Protein AF-A0A7S0WN49-F1 (afdb_monomer)

Mean predicted aligned error: 6.62 Å

Sequence (101 aa):
GLYARYNNNPHEALKNFNMARKDNAWGTQAIYNMVEVYLNPDNDTVFLDDGTEGKPMDNADSIKAAEKLLKEVRARPLPMKHHILECYAMMATKNKPDVEA

Solvent-accessible surface area (backbone atoms only — not comparable to full-atom values): 5925 Å² total; per-residue (Å²): 60,70,68,35,46,78,67,75,32,60,64,61,12,44,56,44,21,59,72,33,41,84,40,92,86,48,6,63,59,22,37,53,54,44,29,56,52,41,69,35,89,87,50,92,41,52,44,73,55,103,86,52,88,55,44,86,46,55,73,71,56,25,39,52,51,29,55,56,46,59,73,66,55,79,64,80,78,73,55,71,68,55,57,52,52,51,52,52,47,56,65,66,46,88,51,68,76,79,74,74,117

pLDDT: mean 82.86, std 14.77, range [40.62, 96.25]

Foldseek 3Di:
DVVCVVVVNLVVLLVVLVVCLPPPPCNLVSLLSLLVSLLDPPDQDFDDDPDDDTHRDDNVRSLVSNVVSLVSDPDPPDDPSSVVSVVSSQVSPVDPVSNPD

InterPro domains:
  IPR040364 Tetratricopeptide repeat protein 21A/21B [PTHR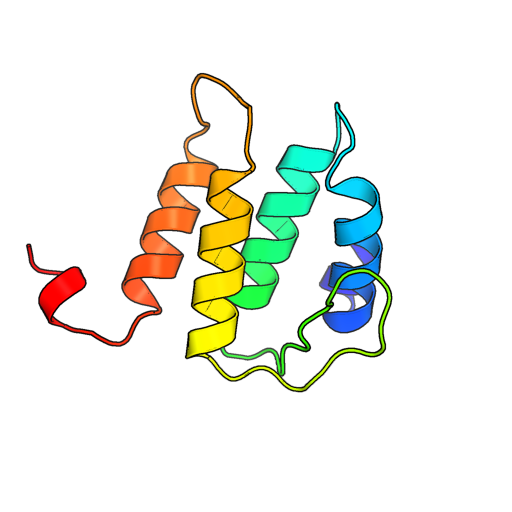14699] (1-100)
  IPR056835 Tetratricopeptide repeat protein 21A/21B, fifth ARM repeats domain [PF25064] (1-39)

Secondary structure (DSSP, 8-state):
-HHHHHTT-HHHHHHHHHHHTT-TTTHHHHHHHHHHHHT-TTS-PEE--TTSPPEE--HHHHHHHHHHHHHT---SSPPHHHHHHHHHHHHHS--HHHH--

Structure (mmCIF, N/CA/C/O backbone):
data_AF-A0A7S0WN49-F1
#
_entry.id   AF-A0A7S0WN49-F1
#
loop_
_atom_site.group_PDB
_atom_site.id
_atom_site.type_symbol
_atom_site.label_atom_id
_atom_site.label_alt_id
_atom_site.label_comp_id
_atom_site.label_asym_id
_atom_site.label_entity_id
_atom_site.label_seq_id
_atom_site.pdbx_PDB_ins_code
_atom_site.Cartn_x
_atom_site.Cartn_y
_atom_site.Cartn_z
_atom_site.occupancy
_atom_site.B_iso_or_equiv
_atom_site.auth_seq_id
_atom_site.auth_comp_id
_atom_site.auth_asym_id
_atom_site.auth_atom_id
_atom_site.pdbx_PDB_model_num
ATOM 1 N N . GLY A 1 1 ? 8.687 -8.571 -0.719 1.00 87.50 1 GLY A N 1
ATOM 2 C CA . GLY A 1 1 ? 7.350 -7.993 -0.471 1.00 87.50 1 GLY A CA 1
ATOM 3 C C . GLY A 1 1 ? 6.335 -9.094 -0.265 1.00 87.50 1 GLY A C 1
ATOM 4 O O . GLY A 1 1 ? 6.038 -9.426 0.872 1.00 87.50 1 GLY A O 1
ATOM 5 N N . LEU A 1 2 ? 5.871 -9.713 -1.356 1.00 92.94 2 LEU A N 1
ATOM 6 C CA . LEU A 1 2 ? 4.831 -10.754 -1.328 1.00 92.94 2 LEU A CA 1
ATOM 7 C C . LEU A 1 2 ? 5.148 -11.932 -0.393 1.00 92.94 2 LEU A C 1
ATOM 9 O O . LEU A 1 2 ? 4.299 -12.305 0.403 1.00 92.94 2 LEU A O 1
ATOM 13 N N . TYR A 1 3 ? 6.375 -12.464 -0.430 1.00 93.94 3 TYR A N 1
ATOM 14 C CA . TYR A 1 3 ? 6.797 -13.550 0.467 1.00 93.94 3 TYR A CA 1
ATOM 15 C C . TYR A 1 3 ? 6.590 -13.210 1.954 1.00 93.94 3 TYR A C 1
ATOM 17 O O . TYR A 1 3 ? 5.936 -13.953 2.675 1.00 93.94 3 TYR A O 1
ATOM 25 N N . ALA A 1 4 ? 7.073 -12.043 2.394 1.00 89.69 4 ALA A N 1
ATOM 26 C CA . ALA A 1 4 ? 6.906 -11.581 3.772 1.00 89.69 4 ALA A CA 1
ATOM 27 C C . ALA A 1 4 ? 5.426 -11.366 4.135 1.00 89.69 4 ALA A C 1
ATOM 29 O O . ALA A 1 4 ? 5.002 -11.745 5.222 1.00 89.69 4 ALA A O 1
ATOM 30 N N . ARG A 1 5 ? 4.620 -10.839 3.202 1.00 88.44 5 ARG A N 1
ATOM 31 C CA . ARG A 1 5 ? 3.173 -10.668 3.395 1.00 88.44 5 ARG A CA 1
ATOM 32 C C . ARG A 1 5 ? 2.481 -12.005 3.679 1.00 88.44 5 ARG A C 1
ATOM 34 O O . ARG A 1 5 ? 1.707 -12.089 4.623 1.00 88.44 5 ARG A O 1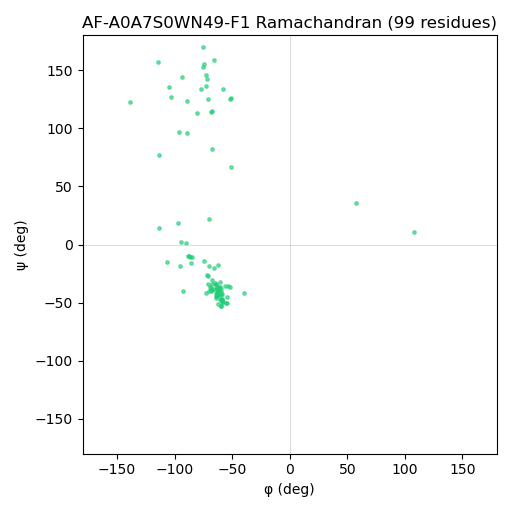
ATOM 41 N N . TYR A 1 6 ? 2.764 -13.038 2.885 1.00 89.69 6 TYR A N 1
ATOM 42 C CA . TYR A 1 6 ? 2.138 -14.357 3.050 1.00 89.69 6 TYR A CA 1
ATOM 43 C C . TYR A 1 6 ? 2.666 -15.150 4.252 1.00 89.69 6 TYR A C 1
ATOM 45 O O . TYR A 1 6 ? 2.007 -16.084 4.690 1.00 89.69 6 TYR A O 1
ATOM 53 N N . ASN A 1 7 ? 3.795 -14.733 4.828 1.00 91.50 7 ASN A N 1
ATOM 54 C CA . ASN A 1 7 ? 4.334 -15.273 6.078 1.00 91.50 7 ASN A CA 1
ATOM 55 C C . ASN A 1 7 ? 3.959 -14.433 7.310 1.00 91.50 7 ASN A C 1
ATOM 57 O O . ASN A 1 7 ? 4.607 -14.544 8.347 1.00 91.50 7 ASN A O 1
ATOM 61 N N . ASN A 1 8 ? 2.935 -13.582 7.199 1.00 86.19 8 ASN A N 1
ATOM 62 C CA . ASN A 1 8 ? 2.448 -12.725 8.278 1.00 86.19 8 ASN A CA 1
ATOM 63 C C . ASN A 1 8 ? 3.515 -11.774 8.859 1.00 86.19 8 ASN A C 1
ATOM 65 O O . ASN A 1 8 ? 3.545 -11.499 10.055 1.00 86.19 8 ASN A O 1
ATOM 69 N N . ASN A 1 9 ? 4.405 -11.263 7.999 1.00 88.44 9 ASN A N 1
ATOM 70 C CA . ASN A 1 9 ? 5.400 -10.251 8.350 1.00 88.44 9 ASN A CA 1
ATOM 71 C C . ASN A 1 9 ? 5.110 -8.928 7.609 1.00 88.44 9 ASN A C 1
ATOM 73 O O . ASN A 1 9 ? 5.764 -8.615 6.603 1.00 88.44 9 ASN A O 1
ATOM 77 N N . PRO A 1 10 ? 4.108 -8.144 8.060 1.00 86.38 10 PRO A N 1
ATOM 78 C CA . P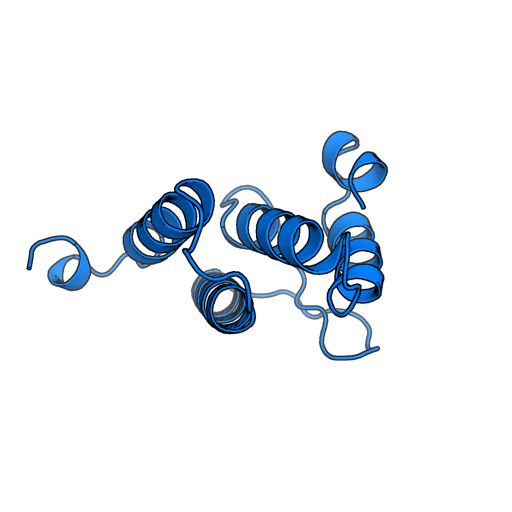RO A 1 10 ? 3.682 -6.920 7.380 1.00 86.38 10 PRO A CA 1
ATOM 79 C C . PRO A 1 10 ? 4.771 -5.841 7.357 1.00 86.38 10 PRO A C 1
ATOM 81 O O . PRO A 1 10 ? 4.916 -5.147 6.352 1.00 86.38 10 PRO A O 1
ATOM 84 N N . HIS A 1 11 ? 5.593 -5.740 8.406 1.00 86.06 11 HIS A N 1
ATOM 85 C CA . HIS A 1 11 ? 6.690 -4.771 8.475 1.00 86.06 11 HIS A CA 1
ATOM 86 C C . HIS A 1 11 ? 7.731 -5.009 7.369 1.00 86.06 11 HIS A C 1
ATOM 88 O O . HIS A 1 11 ? 8.071 -4.110 6.595 1.00 86.06 11 HIS A O 1
ATOM 94 N N . GLU A 1 12 ? 8.207 -6.249 7.233 1.00 88.06 12 GLU A N 1
ATOM 95 C CA . GLU A 1 12 ? 9.154 -6.601 6.176 1.00 88.06 12 GLU A CA 1
ATOM 96 C C . GLU A 1 12 ? 8.511 -6.522 4.782 1.00 88.06 12 GLU A C 1
ATOM 98 O O . GLU A 1 12 ? 9.163 -6.137 3.803 1.00 88.06 12 GLU A O 1
ATOM 103 N N . ALA A 1 13 ? 7.220 -6.844 4.671 1.00 90.69 13 ALA A N 1
ATOM 104 C CA . ALA A 1 13 ? 6.479 -6.693 3.428 1.00 90.69 13 ALA A CA 1
ATOM 105 C C . ALA A 1 13 ? 6.472 -5.230 2.961 1.00 90.69 13 ALA A C 1
ATOM 107 O O . ALA A 1 13 ? 6.903 -4.965 1.835 1.00 90.69 13 ALA A O 1
ATOM 108 N N . LEU A 1 14 ? 6.073 -4.296 3.833 1.00 90.19 14 LEU A N 1
ATOM 109 C CA . LEU A 1 14 ? 6.043 -2.857 3.557 1.00 90.19 14 LEU A CA 1
ATOM 110 C C . LEU A 1 14 ? 7.424 -2.320 3.175 1.00 90.19 14 LEU A C 1
ATOM 112 O O . LEU A 1 14 ? 7.527 -1.584 2.195 1.00 90.19 14 LEU A O 1
ATOM 116 N N . LYS A 1 15 ? 8.495 -2.741 3.865 1.00 90.25 15 LYS A N 1
ATOM 117 C CA . LYS A 1 15 ? 9.871 -2.316 3.547 1.00 90.25 15 LYS A CA 1
ATOM 118 C C . LYS A 1 15 ? 10.237 -2.669 2.110 1.00 90.25 15 LYS A C 1
ATOM 120 O O . LYS A 1 15 ? 10.702 -1.824 1.348 1.00 90.25 15 LYS A O 1
ATOM 125 N N . ASN A 1 16 ? 9.983 -3.916 1.729 1.00 92.44 16 ASN A N 1
ATOM 126 C CA . ASN A 1 16 ? 10.275 -4.396 0.385 1.00 92.44 16 ASN A CA 1
ATOM 127 C C . ASN A 1 16 ? 9.364 -3.763 -0.680 1.00 92.44 16 ASN A C 1
ATOM 129 O O . ASN A 1 16 ? 9.813 -3.514 -1.795 1.00 92.44 16 ASN A O 1
ATOM 133 N N . PHE A 1 17 ? 8.086 -3.517 -0.374 1.00 93.88 17 PHE A N 1
ATOM 134 C CA . PHE A 1 17 ? 7.191 -2.838 -1.312 1.00 93.88 17 PHE A CA 1
ATOM 135 C C . PHE A 1 17 ? 7.578 -1.370 -1.507 1.00 93.88 17 PHE A C 1
ATOM 137 O O . PHE A 1 17 ? 7.563 -0.897 -2.641 1.00 93.88 17 PHE A O 1
ATOM 144 N N . ASN A 1 18 ? 8.014 -0.673 -0.455 1.00 91.94 18 ASN A N 1
ATOM 145 C CA . ASN A 1 18 ? 8.463 0.713 -0.571 1.00 91.94 18 ASN A CA 1
ATOM 146 C C . ASN A 1 18 ? 9.676 0.844 -1.509 1.00 91.94 18 ASN A C 1
ATOM 148 O O . ASN A 1 18 ? 9.732 1.776 -2.305 1.00 91.94 18 ASN A O 1
ATOM 152 N N . MET A 1 19 ? 10.595 -0.132 -1.499 1.00 92.25 19 MET A N 1
ATOM 153 C CA . MET A 1 19 ? 11.715 -0.183 -2.454 1.00 92.25 19 MET A CA 1
ATOM 154 C C . MET A 1 19 ? 11.245 -0.273 -3.914 1.00 92.25 19 MET A C 1
ATOM 156 O O . MET A 1 19 ? 11.849 0.332 -4.794 1.00 92.25 19 MET A O 1
ATOM 160 N N . ALA A 1 20 ? 10.153 -0.996 -4.175 1.00 93.38 20 ALA A N 1
ATOM 161 C CA . ALA A 1 20 ? 9.602 -1.177 -5.518 1.00 93.38 20 ALA A CA 1
ATOM 162 C C . ALA A 1 20 ? 8.599 -0.084 -5.933 1.00 93.38 20 ALA A C 1
ATOM 164 O O . ALA A 1 20 ? 8.226 -0.022 -7.097 1.00 93.38 20 ALA A O 1
ATOM 165 N N . ARG A 1 21 ? 8.162 0.791 -5.021 1.00 92.50 21 ARG A N 1
ATOM 166 C CA . ARG A 1 21 ? 7.078 1.775 -5.220 1.00 92.50 21 ARG A CA 1
ATOM 167 C C . ARG A 1 21 ? 7.251 2.684 -6.437 1.00 92.50 21 ARG A C 1
ATOM 169 O O . ARG A 1 21 ? 6.267 3.046 -7.073 1.00 92.50 21 ARG A O 1
ATOM 176 N N . LYS A 1 22 ? 8.493 3.060 -6.754 1.00 90.94 22 LYS A N 1
ATOM 177 C CA . LYS A 1 22 ? 8.835 3.944 -7.885 1.00 90.94 22 LYS A CA 1
ATOM 178 C C . LYS A 1 22 ? 9.213 3.180 -9.161 1.00 90.94 22 LYS A C 1
ATOM 180 O O . LYS A 1 22 ? 9.576 3.811 -10.149 1.00 90.94 22 LYS A O 1
ATOM 185 N N . ASP A 1 23 ? 9.149 1.850 -9.144 1.00 93.88 23 ASP A N 1
ATOM 186 C CA . ASP A 1 23 ? 9.452 1.015 -10.304 1.00 93.88 23 ASP A CA 1
ATOM 187 C C . ASP A 1 23 ? 8.354 1.119 -11.375 1.00 93.88 23 ASP A C 1
ATOM 189 O O . ASP A 1 23 ? 7.161 1.176 -11.065 1.00 93.88 23 ASP A O 1
ATOM 193 N N . ASN A 1 24 ? 8.745 1.113 -12.649 1.00 90.19 24 ASN A N 1
ATOM 194 C CA . ASN A 1 24 ? 7.808 1.271 -13.763 1.00 90.19 24 ASN A CA 1
ATOM 195 C C . ASN A 1 24 ? 6.904 0.047 -13.978 1.00 90.19 24 ASN A C 1
ATOM 197 O O . ASN A 1 24 ? 5.756 0.209 -14.387 1.00 90.19 24 ASN A O 1
ATOM 201 N N . ALA A 1 25 ? 7.402 -1.164 -13.723 1.00 91.50 25 ALA A N 1
ATOM 202 C CA . ALA A 1 25 ? 6.647 -2.400 -13.910 1.00 91.50 25 ALA A CA 1
ATOM 203 C C . ALA A 1 25 ? 5.929 -2.821 -12.621 1.00 91.50 25 ALA A C 1
ATOM 205 O O . ALA A 1 25 ? 4.775 -3.251 -12.652 1.00 91.50 25 ALA A O 1
ATOM 206 N N . TRP A 1 26 ? 6.594 -2.661 -11.476 1.00 93.75 26 TRP A N 1
ATOM 207 C CA . TRP A 1 26 ? 6.141 -3.200 -10.194 1.00 93.75 26 TRP A CA 1
ATOM 208 C C . TRP A 1 26 ? 5.589 -2.151 -9.234 1.00 93.75 26 TRP A C 1
ATOM 210 O O . TRP A 1 26 ? 4.889 -2.526 -8.293 1.00 93.75 26 TRP A O 1
ATOM 220 N N . GLY A 1 27 ? 5.822 -0.856 -9.466 1.00 93.81 27 GLY A N 1
ATOM 221 C CA . GLY A 1 27 ? 5.450 0.206 -8.527 1.00 93.81 27 GLY A CA 1
ATOM 222 C C . GLY A 1 27 ? 3.959 0.270 -8.236 1.00 93.81 27 GLY A C 1
ATOM 223 O O . GLY A 1 27 ? 3.559 0.315 -7.077 1.00 93.81 27 GLY A O 1
ATOM 224 N N . THR A 1 28 ? 3.118 0.143 -9.265 1.00 94.50 28 THR A N 1
ATOM 225 C CA . THR A 1 28 ? 1.656 0.116 -9.082 1.00 94.50 28 THR A CA 1
ATOM 226 C C . THR A 1 28 ? 1.215 -1.081 -8.230 1.00 94.50 28 THR A C 1
ATOM 228 O O . THR A 1 28 ? 0.398 -0.935 -7.323 1.00 94.50 28 THR A O 1
ATOM 231 N N . GLN A 1 29 ? 1.787 -2.266 -8.471 1.00 95.06 29 GLN A N 1
ATOM 232 C CA . GLN A 1 29 ? 1.473 -3.457 -7.676 1.00 95.06 29 GLN A CA 1
ATOM 233 C C . GLN A 1 29 ? 1.992 -3.329 -6.243 1.00 95.06 29 GLN A C 1
ATOM 235 O O . GLN A 1 29 ? 1.292 -3.712 -5.306 1.00 95.06 29 GLN A O 1
ATOM 240 N N . ALA A 1 30 ? 3.184 -2.765 -6.055 1.00 95.25 30 ALA A N 1
ATOM 241 C CA . ALA A 1 30 ? 3.749 -2.506 -4.740 1.00 95.25 30 ALA A CA 1
ATOM 242 C C . ALA A 1 30 ? 2.861 -1.549 -3.934 1.00 95.25 30 ALA A C 1
ATOM 244 O O . ALA A 1 30 ? 2.505 -1.876 -2.806 1.00 95.25 30 ALA A O 1
ATOM 245 N N . ILE A 1 31 ? 2.414 -0.445 -4.543 1.00 95.31 31 ILE A N 1
ATOM 246 C CA . ILE A 1 31 ? 1.476 0.512 -3.941 1.00 95.31 31 ILE A CA 1
ATOM 247 C C . ILE A 1 31 ? 0.200 -0.195 -3.475 1.00 95.31 31 ILE A C 1
ATOM 249 O O . ILE A 1 31 ? -0.177 -0.063 -2.314 1.00 95.31 31 ILE A O 1
ATOM 253 N N . TYR A 1 32 ? -0.441 -0.997 -4.330 1.00 96.25 32 TYR A N 1
ATOM 254 C CA . TYR A 1 32 ? -1.669 -1.699 -3.940 1.00 96.25 32 TYR A CA 1
ATOM 255 C C . TYR A 1 32 ? -1.460 -2.692 -2.803 1.00 96.25 32 TYR A C 1
ATOM 257 O O . TYR A 1 32 ? -2.305 -2.796 -1.920 1.00 96.25 32 TYR A O 1
ATOM 265 N N . ASN A 1 33 ? -0.332 -3.401 -2.794 1.00 95.19 33 ASN A N 1
ATOM 266 C CA . ASN A 1 33 ? -0.011 -4.294 -1.689 1.00 95.19 33 ASN A CA 1
ATOM 267 C C . ASN A 1 33 ? 0.229 -3.522 -0.383 1.00 95.19 33 ASN A C 1
ATOM 269 O O . ASN A 1 33 ? -0.188 -3.991 0.669 1.00 95.19 33 ASN A O 1
ATOM 273 N N . MET A 1 34 ? 0.873 -2.352 -0.437 1.00 94.06 34 MET A N 1
ATOM 274 C CA . MET A 1 34 ? 1.052 -1.498 0.743 1.00 94.06 34 MET A CA 1
ATOM 275 C C . MET A 1 34 ? -0.294 -1.009 1.281 1.00 94.06 34 MET A C 1
ATOM 277 O O . MET A 1 34 ? -0.528 -1.095 2.480 1.00 94.06 34 MET A O 1
ATOM 281 N N . VAL A 1 35 ? -1.195 -0.565 0.400 1.00 93.94 35 VAL A N 1
ATOM 282 C CA . VAL A 1 35 ? -2.553 -0.130 0.767 1.00 93.94 35 VAL A CA 1
ATOM 283 C C . VAL A 1 35 ? -3.327 -1.254 1.459 1.00 93.94 35 VAL A C 1
ATOM 285 O O . VAL A 1 35 ? -3.876 -1.041 2.532 1.00 93.94 35 VAL A O 1
ATOM 288 N N . GLU A 1 36 ? -3.320 -2.468 0.901 1.00 92.88 36 GLU A N 1
ATOM 289 C CA . GLU A 1 36 ? -3.976 -3.630 1.521 1.00 92.8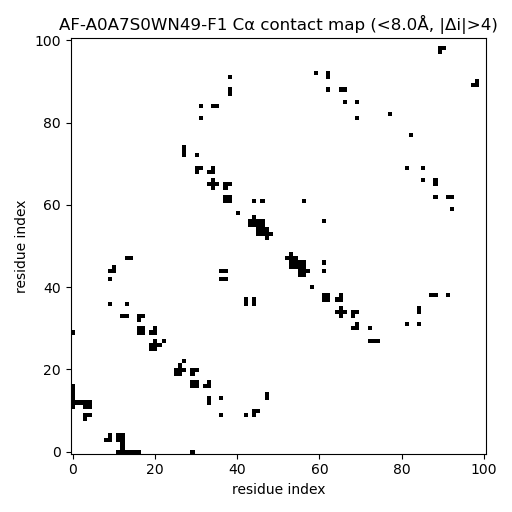8 36 GLU A CA 1
ATOM 290 C C . GLU A 1 36 ? -3.400 -3.969 2.904 1.00 92.88 36 GLU A C 1
ATOM 292 O O . GLU A 1 36 ? -4.130 -4.441 3.770 1.00 92.88 36 GLU A O 1
ATOM 297 N N . VAL A 1 37 ? -2.101 -3.735 3.126 1.00 90.50 37 VAL A N 1
ATOM 298 C CA . VAL A 1 37 ? -1.475 -3.943 4.439 1.00 90.50 37 VAL A CA 1
ATOM 299 C C . VAL A 1 37 ? -1.898 -2.863 5.436 1.00 90.50 37 VAL A C 1
ATOM 301 O O . VAL A 1 37 ? -2.193 -3.219 6.572 1.00 90.50 37 VAL A O 1
ATOM 304 N N . TYR A 1 38 ? -1.961 -1.590 5.021 1.00 89.94 38 TYR A N 1
ATOM 305 C CA . TYR A 1 38 ? -2.397 -0.468 5.868 1.00 89.94 38 TYR A CA 1
ATOM 306 C C . TYR A 1 38 ? -3.882 -0.517 6.239 1.00 89.94 38 TYR A C 1
ATOM 308 O O . TYR A 1 38 ? -4.258 -0.037 7.300 1.00 89.94 38 TYR A O 1
ATOM 316 N N . LEU A 1 39 ? -4.728 -1.082 5.377 1.00 88.38 39 LEU A N 1
ATOM 317 C CA . LEU A 1 39 ? -6.168 -1.192 5.625 1.00 88.38 39 LEU A CA 1
ATOM 318 C C . LEU A 1 39 ? -6.564 -2.487 6.351 1.00 88.38 39 LEU A C 1
ATOM 320 O O . LEU A 1 39 ? -7.753 -2.711 6.573 1.00 88.38 39 LEU A O 1
ATOM 324 N N . ASN A 1 40 ? -5.606 -3.353 6.703 1.00 86.00 40 ASN A N 1
ATOM 325 C CA . ASN A 1 40 ? -5.896 -4.572 7.451 1.00 86.00 40 ASN A CA 1
ATOM 326 C C . ASN A 1 40 ? -6.036 -4.257 8.954 1.00 86.00 40 ASN A C 1
ATOM 328 O O . ASN A 1 40 ? -5.023 -3.937 9.577 1.00 86.00 40 ASN A O 1
ATOM 332 N N . PRO A 1 41 ? -7.233 -4.394 9.559 1.00 76.44 41 PRO A N 1
ATOM 333 C CA . PRO A 1 41 ? -7.448 -4.081 10.974 1.00 76.44 41 PRO A CA 1
ATOM 334 C C . PRO A 1 41 ? -6.689 -5.008 11.934 1.00 76.44 41 PRO A C 1
ATOM 336 O O . PRO A 1 41 ? -6.490 -4.635 13.086 1.00 76.44 41 PRO A O 1
ATOM 339 N N . ASP A 1 42 ? -6.275 -6.192 11.472 1.00 73.50 42 ASP A N 1
ATOM 340 C CA . ASP A 1 42 ? -5.570 -7.186 12.291 1.00 73.50 42 ASP A CA 1
ATOM 341 C C . ASP A 1 42 ? -4.049 -6.968 12.329 1.00 73.50 42 ASP A C 1
ATOM 343 O O . ASP A 1 42 ? -3.342 -7.625 13.094 1.00 73.50 42 ASP A O 1
ATOM 347 N N . ASN A 1 43 ? -3.518 -6.080 11.484 1.00 69.06 43 ASN A N 1
ATOM 348 C CA . ASN A 1 43 ? -2.096 -5.778 11.490 1.00 69.06 43 ASN A CA 1
ATOM 349 C C . ASN A 1 43 ? -1.815 -4.632 12.466 1.00 69.06 43 ASN A C 1
ATOM 351 O O . ASN A 1 43 ? -2.284 -3.517 12.256 1.00 69.06 43 ASN A O 1
ATOM 355 N N . ASP A 1 44 ? -0.932 -4.865 13.439 1.00 64.94 44 ASP A N 1
ATOM 356 C CA . ASP A 1 44 ? -0.204 -3.782 14.108 1.00 64.94 44 ASP A CA 1
ATOM 357 C C . ASP A 1 44 ? 0.750 -3.150 13.084 1.00 64.94 44 ASP A C 1
ATOM 359 O O . ASP A 1 44 ? 1.916 -3.533 12.930 1.00 64.94 44 ASP A O 1
ATOM 363 N N . THR A 1 45 ? 0.213 -2.243 12.268 1.00 62.84 45 THR A N 1
ATOM 364 C CA . THR A 1 45 ? 0.955 -1.655 11.162 1.00 62.84 45 THR A CA 1
ATOM 365 C C . THR A 1 45 ? 1.920 -0.605 11.664 1.00 62.84 45 THR A C 1
ATOM 367 O O . THR A 1 45 ? 1.589 0.295 12.436 1.00 62.84 45 THR A O 1
ATOM 370 N N . VAL A 1 46 ? 3.137 -0.703 11.154 1.00 65.06 46 VAL A N 1
ATOM 371 C CA . VAL A 1 46 ? 4.202 0.234 11.447 1.00 65.06 46 VAL A CA 1
ATOM 372 C C . VAL A 1 46 ? 4.359 1.164 10.242 1.00 65.06 46 VAL A C 1
ATOM 374 O O . VAL A 1 46 ? 4.513 0.700 9.108 1.00 65.06 46 VAL A O 1
ATOM 377 N N . PHE A 1 47 ? 4.318 2.478 10.465 1.00 66.25 47 PHE A N 1
ATOM 378 C CA . PHE A 1 47 ? 4.556 3.449 9.400 1.00 66.25 47 PHE A CA 1
ATOM 379 C C . PHE A 1 47 ? 6.030 3.446 9.006 1.00 66.25 47 PHE A C 1
ATOM 381 O O . PHE A 1 47 ? 6.894 3.658 9.855 1.00 66.25 47 PHE A O 1
ATOM 388 N N . LEU A 1 48 ? 6.314 3.245 7.720 1.00 65.25 48 LEU A N 1
ATOM 389 C CA . LEU A 1 48 ? 7.655 3.400 7.171 1.00 65.25 48 LEU A CA 1
ATOM 390 C C . LEU A 1 48 ? 7.757 4.797 6.567 1.00 65.25 48 LEU A C 1
ATOM 392 O O . LEU A 1 48 ? 7.329 5.019 5.434 1.00 65.25 48 LEU A O 1
ATOM 396 N N . ASP A 1 49 ? 8.305 5.731 7.340 1.00 56.25 49 ASP A N 1
ATOM 397 C CA . ASP A 1 49 ? 8.800 6.982 6.775 1.00 56.25 49 ASP A CA 1
ATOM 398 C C . ASP A 1 49 ? 10.130 6.717 6.059 1.00 56.25 49 ASP A C 1
ATOM 400 O O . ASP A 1 49 ? 10.828 5.764 6.405 1.00 56.25 49 ASP A O 1
ATOM 404 N N . ASP A 1 50 ? 10.446 7.533 5.055 1.00 55.28 50 ASP A N 1
ATOM 405 C CA . ASP A 1 50 ? 11.439 7.355 3.979 1.00 55.28 50 ASP A CA 1
ATOM 406 C C . ASP A 1 50 ? 12.871 6.951 4.449 1.00 55.28 50 ASP A C 1
ATOM 408 O O . ASP A 1 50 ? 13.839 7.694 4.311 1.00 55.28 50 ASP A O 1
ATOM 412 N N . GLY A 1 51 ? 13.030 5.739 5.001 1.00 50.66 51 GLY A N 1
ATOM 413 C CA . GLY A 1 51 ? 14.295 5.158 5.466 1.00 50.66 51 GLY A CA 1
ATOM 414 C C . GLY A 1 51 ? 14.509 5.035 6.98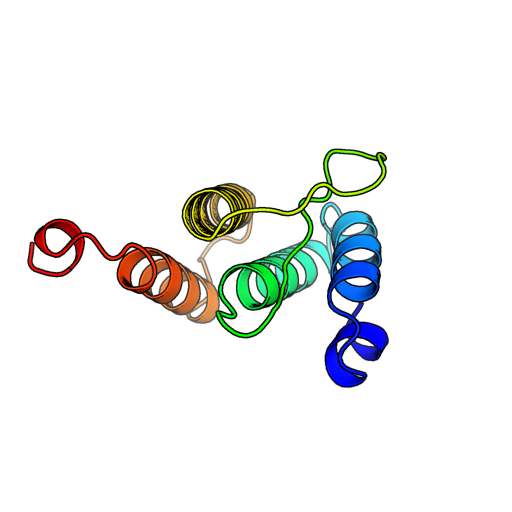4 1.00 50.66 51 GLY A C 1
ATOM 415 O O . GLY A 1 51 ? 15.629 4.712 7.374 1.00 50.66 51 GLY A O 1
ATOM 416 N N . THR A 1 52 ? 13.505 5.246 7.846 1.00 51.78 52 THR A N 1
ATOM 417 C CA . THR A 1 52 ? 13.676 5.135 9.318 1.00 51.78 52 THR A CA 1
ATOM 418 C C . THR A 1 52 ? 12.884 3.989 9.949 1.00 51.78 52 THR A C 1
ATOM 420 O O . THR A 1 52 ? 11.919 3.490 9.367 1.00 51.78 52 THR A O 1
ATOM 423 N N . GLU A 1 53 ? 13.346 3.535 11.124 1.00 56.19 53 GLU A N 1
ATOM 424 C CA . GLU A 1 53 ? 12.659 2.540 11.956 1.00 56.19 53 GLU A CA 1
ATOM 425 C C . GLU A 1 53 ? 11.210 2.957 12.166 1.00 56.19 53 GLU A C 1
ATOM 427 O O . GLU A 1 53 ? 10.910 4.094 12.540 1.00 56.19 53 GLU A O 1
ATOM 432 N N . GLY A 1 54 ? 10.306 2.040 11.845 1.00 59.94 54 GLY A N 1
ATOM 433 C CA . GLY A 1 54 ? 8.919 2.408 11.739 1.00 59.94 54 GLY A CA 1
ATOM 434 C C . GLY A 1 54 ? 8.280 2.662 13.107 1.00 59.94 54 GLY A C 1
ATOM 435 O O . GLY A 1 54 ? 8.592 2.007 14.104 1.00 59.94 54 GLY A O 1
ATOM 436 N N . LYS A 1 55 ? 7.350 3.617 13.144 1.00 64.38 55 LYS A N 1
ATOM 437 C CA . LYS A 1 55 ? 6.574 3.944 14.346 1.00 64.38 55 LYS A CA 1
ATOM 438 C C . LYS A 1 55 ? 5.255 3.170 14.357 1.00 64.38 55 LYS A C 1
ATOM 440 O O . LYS A 1 55 ? 4.669 3.012 13.282 1.00 64.38 55 LYS A O 1
ATOM 445 N N . PRO A 1 56 ? 4.763 2.731 15.532 1.00 66.75 56 PRO A N 1
ATOM 446 C CA . PRO A 1 56 ? 3.396 2.239 15.661 1.00 66.75 56 PRO A CA 1
ATOM 447 C C . PRO A 1 56 ? 2.438 3.283 15.086 1.00 66.75 56 PRO A C 1
ATOM 449 O O . PRO A 1 56 ? 2.516 4.456 15.460 1.00 66.75 56 PRO A O 1
ATOM 452 N N . MET A 1 57 ? 1.603 2.874 14.136 1.00 72.50 57 MET A N 1
ATOM 453 C CA . MET A 1 57 ? 0.643 3.753 13.480 1.00 72.50 57 MET A CA 1
ATOM 454 C C . MET A 1 57 ? -0.744 3.454 14.030 1.00 72.50 57 MET A C 1
ATOM 456 O O . MET A 1 57 ? -1.115 2.290 14.179 1.00 72.50 57 MET A O 1
ATOM 460 N N . ASP A 1 58 ? -1.515 4.495 14.335 1.00 80.06 58 ASP A N 1
ATOM 461 C CA . ASP A 1 58 ? -2.927 4.301 14.631 1.00 80.06 58 ASP A CA 1
ATOM 462 C C . ASP A 1 58 ? -3.725 4.035 13.338 1.00 80.06 58 ASP A C 1
ATOM 464 O O . ASP A 1 58 ? -3.230 4.153 12.209 1.00 80.06 58 ASP A O 1
ATOM 468 N N . ASN A 1 59 ? -4.987 3.638 13.495 1.00 80.88 59 ASN A N 1
ATOM 469 C CA . ASN A 1 59 ? -5.837 3.297 12.357 1.00 80.88 59 ASN A CA 1
ATOM 470 C C . ASN A 1 59 ? -6.103 4.509 11.439 1.00 80.88 59 ASN A C 1
ATOM 472 O O . ASN A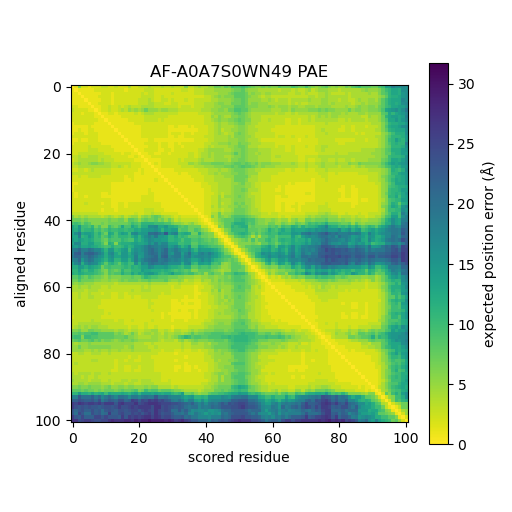 1 59 ? -6.205 4.357 10.226 1.00 80.88 59 ASN A O 1
ATOM 476 N N . ALA A 1 60 ? -6.203 5.721 11.994 1.00 85.00 60 ALA A N 1
ATOM 477 C CA . ALA A 1 60 ? -6.487 6.924 11.211 1.00 85.00 60 ALA A CA 1
ATOM 478 C C . ALA A 1 60 ? -5.291 7.312 10.333 1.00 85.00 60 ALA A C 1
ATOM 480 O O . ALA A 1 60 ? -5.446 7.690 9.171 1.00 85.00 60 ALA A O 1
ATOM 481 N N . ASP A 1 61 ? -4.092 7.186 10.880 1.00 85.44 61 ASP A N 1
ATOM 482 C CA . ASP A 1 61 ? -2.839 7.428 10.193 1.00 85.44 61 ASP A CA 1
ATOM 483 C C . ASP A 1 61 ? -2.608 6.365 9.104 1.00 85.44 61 ASP A C 1
ATOM 485 O O . ASP A 1 61 ? -2.229 6.709 7.979 1.00 85.44 61 ASP A O 1
ATOM 489 N N . SER A 1 62 ? -2.958 5.104 9.368 1.00 86.38 62 SER A N 1
ATOM 490 C CA . SER A 1 62 ? -2.873 4.019 8.379 1.00 86.38 62 SER A CA 1
ATOM 491 C C . SER A 1 62 ? -3.781 4.265 7.169 1.00 86.38 62 SER A C 1
ATOM 493 O O . SER A 1 62 ? -3.354 4.107 6.022 1.00 86.38 62 SER A O 1
ATOM 495 N N . ILE A 1 63 ? -5.000 4.764 7.398 1.00 88.62 63 ILE A N 1
ATOM 496 C CA . ILE A 1 63 ? -5.921 5.146 6.319 1.00 88.62 63 ILE A CA 1
ATOM 497 C C . ILE A 1 63 ? -5.356 6.314 5.499 1.00 88.62 63 ILE A C 1
ATOM 499 O O . ILE A 1 63 ? -5.305 6.237 4.271 1.00 88.62 63 ILE A O 1
ATOM 503 N N . LYS A 1 64 ? -4.839 7.366 6.146 1.00 89.19 64 LYS A N 1
ATOM 504 C CA . LYS A 1 64 ? -4.205 8.494 5.433 1.00 89.19 64 LYS A CA 1
ATOM 505 C C . LYS A 1 64 ? -3.009 8.043 4.591 1.00 89.19 64 LYS A C 1
ATOM 507 O O . LYS A 1 64 ? -2.793 8.558 3.490 1.00 89.19 64 LYS A O 1
ATOM 512 N N . ALA A 1 65 ? -2.213 7.097 5.092 1.00 89.75 65 ALA A N 1
ATOM 513 C CA . ALA A 1 65 ? -1.091 6.531 4.348 1.00 89.75 65 ALA A CA 1
ATOM 514 C C 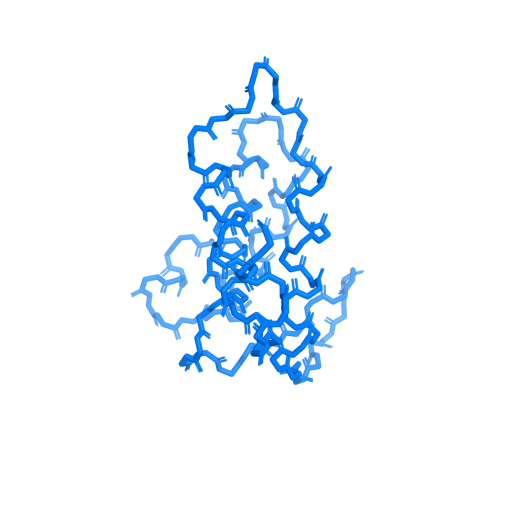. ALA A 1 65 ? -1.571 5.782 3.098 1.00 89.75 65 ALA A C 1
ATOM 516 O O . ALA A 1 65 ? -1.020 5.990 2.012 1.00 89.75 65 ALA A O 1
ATOM 517 N N . ALA A 1 66 ? -2.625 4.973 3.231 1.00 92.06 66 ALA A N 1
ATOM 518 C CA . ALA A 1 66 ? -3.268 4.283 2.119 1.00 92.06 66 ALA A CA 1
ATOM 519 C C . ALA A 1 66 ? -3.795 5.263 1.053 1.00 92.06 66 ALA A C 1
ATOM 521 O O . ALA A 1 66 ? -3.494 5.107 -0.132 1.00 92.06 66 ALA A O 1
ATOM 522 N N . GLU A 1 67 ? -4.499 6.322 1.454 1.00 93.12 67 GLU A N 1
ATOM 523 C CA . GLU A 1 67 ? -5.007 7.348 0.535 1.00 93.12 67 GLU A CA 1
ATOM 524 C C . GLU A 1 67 ? -3.886 8.084 -0.209 1.00 93.12 67 GLU A C 1
ATOM 526 O O . GLU A 1 67 ? -3.972 8.323 -1.417 1.00 93.12 67 GLU A O 1
ATOM 531 N N . LYS A 1 68 ? -2.804 8.441 0.496 1.00 93.12 68 LYS A N 1
ATOM 532 C CA . LYS A 1 68 ? -1.637 9.094 -0.115 1.00 93.12 68 LYS A CA 1
ATOM 533 C C . LYS A 1 68 ? -0.988 8.193 -1.164 1.00 93.12 68 LYS A C 1
ATOM 535 O O . LYS A 1 68 ? -0.648 8.664 -2.246 1.00 93.12 68 LYS A O 1
ATOM 540 N N . LEU A 1 69 ? -0.859 6.904 -0.861 1.00 93.81 69 LEU A N 1
ATOM 541 C CA . LEU A 1 69 ? -0.310 5.903 -1.770 1.00 93.81 69 LEU A CA 1
ATOM 542 C C . LEU A 1 69 ? -1.171 5.721 -3.026 1.00 93.81 69 LEU A C 1
ATOM 544 O O . LEU A 1 69 ? -0.630 5.658 -4.129 1.00 93.81 69 LEU A O 1
ATOM 548 N N . LEU A 1 70 ? -2.501 5.700 -2.893 1.00 94.69 70 LEU A N 1
ATOM 549 C CA . LEU A 1 70 ? -3.405 5.611 -4.044 1.00 94.69 70 LEU A CA 1
ATOM 550 C C . LEU A 1 70 ? -3.220 6.800 -5.001 1.00 94.69 70 LEU A C 1
ATOM 552 O O . LEU A 1 70 ? -3.125 6.598 -6.213 1.00 94.69 70 LEU A O 1
ATOM 556 N N . LYS A 1 71 ? -3.036 8.019 -4.479 1.00 93.88 71 LYS A N 1
ATOM 557 C CA . LYS A 1 71 ? -2.792 9.227 -5.295 1.00 93.88 71 LYS A CA 1
ATOM 558 C C . LYS A 1 71 ? -1.502 9.172 -6.124 1.00 93.88 71 LYS A C 1
ATOM 560 O O . LYS A 1 71 ? -1.363 9.925 -7.087 1.00 93.88 71 LYS A O 1
ATOM 565 N N . GLU A 1 72 ? -0.565 8.285 -5.795 1.00 93.19 72 GLU A N 1
ATOM 566 C CA . GLU A 1 72 ? 0.699 8.134 -6.525 1.00 93.19 72 GLU A CA 1
ATOM 567 C C . GLU A 1 72 ? 0.603 7.222 -7.749 1.00 93.19 72 GLU A C 1
ATOM 569 O O . GLU A 1 72 ? 1.523 7.195 -8.572 1.00 93.19 72 GLU A O 1
ATOM 574 N N . VAL A 1 73 ? -0.509 6.501 -7.918 1.00 93.00 73 VAL A N 1
ATOM 575 C CA . VAL A 1 73 ? -0.707 5.622 -9.070 1.00 93.00 73 VAL A CA 1
ATOM 576 C C . VAL A 1 73 ? -0.836 6.450 -10.350 1.00 93.00 73 VAL A C 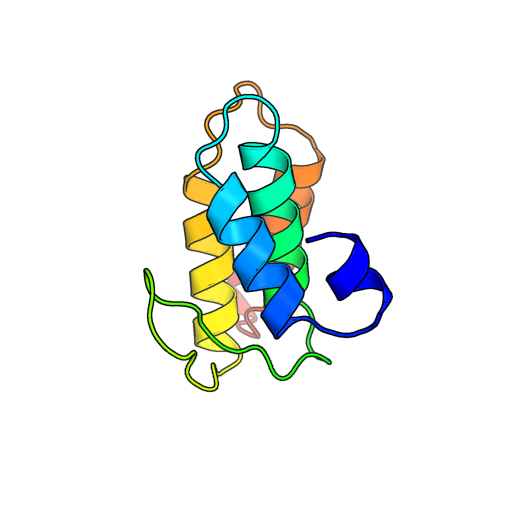1
ATOM 578 O O . VAL A 1 73 ? -1.799 7.191 -10.574 1.00 93.00 73 VAL A O 1
ATOM 581 N N . ARG A 1 74 ? 0.143 6.282 -11.243 1.00 89.12 74 ARG A N 1
ATOM 582 C CA . ARG A 1 74 ? 0.221 7.002 -12.526 1.00 89.12 74 ARG A CA 1
ATOM 583 C C . ARG A 1 74 ? -0.527 6.321 -13.673 1.00 89.12 74 ARG A C 1
ATOM 585 O O . ARG A 1 74 ? -0.677 6.930 -14.726 1.00 89.12 74 ARG A O 1
ATOM 592 N N . ALA A 1 75 ? -0.997 5.085 -13.490 1.00 86.25 75 ALA A N 1
ATOM 593 C CA . ALA A 1 75 ? -1.717 4.343 -14.525 1.00 86.25 75 ALA A CA 1
ATOM 594 C C . ALA A 1 75 ? -2.973 5.102 -14.986 1.00 86.25 75 ALA A C 1
ATOM 596 O O . ALA A 1 75 ? -3.734 5.606 -14.157 1.00 86.25 75 ALA A O 1
ATOM 597 N N . ARG A 1 76 ? -3.183 5.200 -16.303 1.00 89.94 76 ARG A N 1
ATOM 598 C CA . ARG A 1 76 ? -4.386 5.779 -16.916 1.00 89.94 76 ARG A CA 1
ATOM 599 C C . ARG A 1 76 ? -4.797 4.906 -18.117 1.00 89.94 76 ARG A C 1
ATOM 601 O O . ARG A 1 76 ? -3.970 4.739 -19.011 1.00 89.94 76 ARG A O 1
ATOM 608 N N . PRO A 1 77 ? -6.027 4.357 -18.154 1.00 89.62 77 PRO A N 1
ATOM 609 C CA . PRO A 1 77 ? -7.067 4.445 -17.122 1.00 89.62 77 PRO A CA 1
ATOM 610 C C . PRO A 1 77 ? -6.669 3.728 -15.821 1.00 89.62 77 PRO A C 1
ATOM 612 O O . PRO A 1 77 ? -5.776 2.880 -15.809 1.00 89.62 77 PRO A O 1
ATOM 615 N N . LEU A 1 78 ? -7.316 4.099 -14.714 1.00 91.38 78 LEU A N 1
ATOM 616 C CA . LEU A 1 78 ? -7.125 3.416 -13.435 1.00 91.38 78 LEU A CA 1
ATOM 617 C C . LEU A 1 78 ? -7.814 2.039 -13.481 1.00 91.38 78 LEU A C 1
ATOM 619 O O . LEU A 1 78 ? -8.925 1.930 -14.000 1.00 91.38 78 LEU A O 1
ATOM 623 N N . PRO A 1 79 ? -7.174 0.970 -12.978 1.00 92.25 79 PRO A N 1
ATOM 624 C CA . PRO A 1 79 ? -7.774 -0.359 -12.965 1.00 92.25 79 PRO A CA 1
ATOM 625 C C . PRO A 1 79 ? -8.860 -0.465 -11.887 1.00 92.25 79 PRO A C 1
ATOM 627 O O . PRO A 1 79 ? -8.775 0.191 -10.855 1.00 92.25 79 PRO A O 1
ATOM 630 N N . MET A 1 80 ? -9.815 -1.386 -12.055 1.00 93.12 80 MET A N 1
ATOM 631 C CA . MET A 1 80 ? -10.906 -1.627 -11.090 1.00 93.12 80 MET A CA 1
ATOM 632 C C . MET A 1 80 ? -10.411 -1.839 -9.650 1.00 93.12 80 MET A C 1
ATOM 634 O O . MET A 1 80 ? -11.020 -1.364 -8.696 1.00 93.12 80 MET A O 1
ATOM 638 N N . LYS A 1 81 ? -9.262 -2.509 -9.490 1.00 93.62 81 LYS A N 1
ATOM 639 C CA . LYS A 1 81 ? -8.626 -2.718 -8.183 1.00 93.62 81 LYS A CA 1
ATOM 640 C C . LYS A 1 81 ? -8.355 -1.401 -7.445 1.00 93.62 81 LYS A C 1
ATOM 642 O O . LYS A 1 81 ? -8.481 -1.366 -6.229 1.00 93.62 81 LYS A O 1
ATOM 647 N N . HIS A 1 82 ? -8.004 -0.338 -8.165 1.00 95.69 82 HIS A N 1
ATOM 648 C CA . HIS A 1 82 ? -7.788 0.981 -7.578 1.00 95.69 82 HIS A CA 1
ATOM 649 C C . HIS A 1 82 ? -9.051 1.492 -6.885 1.00 95.69 82 HIS A C 1
ATOM 651 O O . HIS A 1 82 ? -9.007 1.792 -5.699 1.00 95.69 82 HIS A O 1
ATOM 657 N N . HIS A 1 83 ? -10.176 1.492 -7.602 1.00 94.81 83 HIS A N 1
ATOM 658 C CA . HIS A 1 83 ? -11.459 1.965 -7.085 1.00 94.81 83 HIS A CA 1
ATOM 659 C C . HIS A 1 83 ? -11.958 1.133 -5.911 1.00 94.81 83 HIS A C 1
ATOM 661 O O . HIS A 1 83 ? -12.478 1.674 -4.943 1.00 94.81 83 HIS A O 1
ATOM 667 N N . ILE A 1 84 ? -11.740 -0.183 -5.951 1.00 95.06 84 ILE A N 1
ATOM 668 C CA . ILE A 1 84 ? -12.046 -1.041 -4.806 1.00 95.06 84 ILE A CA 1
ATOM 669 C C . ILE A 1 84 ? -11.251 -0.571 -3.582 1.00 95.06 84 ILE A C 1
ATOM 671 O O . ILE A 1 84 ? -11.839 -0.351 -2.531 1.00 95.06 84 ILE A O 1
ATOM 675 N N . LEU A 1 85 ? -9.938 -0.364 -3.710 1.00 94.31 85 LEU A N 1
ATOM 676 C CA . LEU A 1 85 ? -9.101 0.073 -2.589 1.00 94.31 85 LEU A CA 1
ATOM 677 C C . LEU A 1 85 ? -9.455 1.477 -2.076 1.00 94.31 85 LEU A C 1
ATOM 679 O O . LEU A 1 85 ? -9.377 1.702 -0.871 1.00 94.31 85 LEU A O 1
ATOM 683 N N . GLU A 1 86 ? -9.889 2.390 -2.949 1.00 93.62 86 GLU A N 1
ATOM 684 C CA . GLU A 1 86 ? -10.462 3.680 -2.536 1.00 93.62 86 GLU A CA 1
ATOM 685 C C . GLU A 1 86 ? -11.710 3.473 -1.668 1.00 93.62 86 GLU A C 1
ATOM 687 O O . GLU A 1 86 ? -11.795 4.023 -0.572 1.00 93.62 86 GLU A O 1
ATOM 692 N N . CYS A 1 87 ? -12.642 2.612 -2.093 1.00 91.81 87 CYS A N 1
ATOM 693 C CA . CYS A 1 87 ? -13.830 2.284 -1.303 1.00 91.81 87 CYS A CA 1
ATOM 694 C C . CYS A 1 87 ? -13.484 1.647 0.045 1.00 91.81 87 CYS A C 1
ATOM 696 O O . CYS A 1 87 ? -14.101 1.976 1.054 1.00 91.81 87 CYS A O 1
ATOM 698 N N . TYR A 1 88 ? -12.489 0.759 0.088 1.00 90.88 88 TYR A N 1
ATOM 699 C CA . TYR A 1 88 ? -12.027 0.174 1.347 1.00 90.88 88 TYR A CA 1
ATOM 700 C C . TYR A 1 88 ? -11.454 1.233 2.294 1.00 90.88 88 TYR A C 1
ATOM 702 O O . TYR A 1 88 ? -11.759 1.190 3.483 1.00 90.88 88 TYR A O 1
ATOM 710 N N . ALA A 1 89 ? -10.674 2.193 1.789 1.00 89.50 89 ALA A N 1
ATOM 711 C CA . ALA A 1 89 ? -10.158 3.291 2.603 1.00 89.50 89 ALA A CA 1
ATOM 712 C C . ALA A 1 89 ? -11.297 4.162 3.162 1.00 89.50 89 ALA A C 1
ATOM 714 O O . ALA A 1 89 ? -11.300 4.455 4.356 1.00 89.50 89 ALA A O 1
ATOM 715 N N . MET A 1 90 ? -12.302 4.482 2.336 1.00 88.50 90 MET A N 1
ATOM 716 C CA . MET A 1 90 ? -13.491 5.232 2.765 1.00 88.50 90 MET A CA 1
ATOM 717 C C . MET A 1 90 ? -14.306 4.485 3.825 1.00 88.50 90 MET 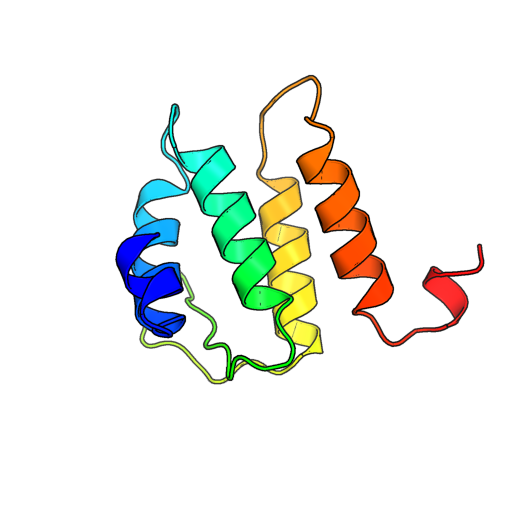A C 1
ATOM 719 O O . MET A 1 90 ? -14.720 5.077 4.807 1.00 88.50 90 MET A O 1
ATOM 723 N N . MET A 1 91 ? -14.512 3.174 3.682 1.00 85.50 91 MET A N 1
ATOM 724 C CA . MET A 1 91 ? -15.234 2.388 4.695 1.00 85.50 91 MET A CA 1
ATOM 725 C C . MET A 1 91 ? -14.430 2.199 5.989 1.00 85.50 91 MET A C 1
ATOM 727 O O . MET A 1 91 ? -15.009 1.993 7.057 1.00 85.50 91 MET A O 1
ATOM 731 N N . ALA A 1 92 ? -13.097 2.228 5.906 1.00 82.38 92 ALA A N 1
ATOM 732 C CA . ALA A 1 92 ? -12.224 2.107 7.067 1.00 82.38 92 ALA A CA 1
ATOM 733 C C . ALA A 1 92 ? -12.244 3.371 7.942 1.00 82.38 92 ALA A C 1
ATOM 735 O O . ALA A 1 92 ? -12.033 3.272 9.160 1.00 82.38 92 ALA A O 1
ATOM 736 N N . THR A 1 93 ? -12.543 4.549 7.373 1.00 72.44 93 THR A N 1
ATOM 737 C CA . THR A 1 93 ? -12.860 5.727 8.183 1.00 72.44 93 THR A CA 1
ATOM 738 C C . THR A 1 93 ? -14.203 5.449 8.862 1.00 72.44 93 THR A C 1
ATOM 740 O O . THR A 1 93 ? -15.248 5.311 8.240 1.00 72.44 93 THR A O 1
ATOM 743 N N . LYS A 1 94 ? -14.221 5.320 10.192 1.00 62.22 94 LYS A N 1
ATOM 744 C CA . LYS A 1 94 ? -15.463 5.071 10.959 1.00 62.22 94 LYS A CA 1
ATOM 745 C C . LYS A 1 94 ? -16.410 6.293 10.979 1.00 62.22 94 LYS A C 1
ATOM 747 O O . LYS A 1 94 ? -17.249 6.414 11.872 1.00 62.22 94 LYS A O 1
ATOM 752 N N . ASN A 1 95 ? -16.277 7.202 10.014 1.00 54.31 95 ASN A N 1
ATOM 753 C CA . ASN A 1 95 ? -17.082 8.400 9.855 1.00 54.31 95 ASN A CA 1
ATOM 754 C C . ASN A 1 95 ? -18.308 8.077 8.995 1.00 54.31 95 ASN A C 1
ATOM 756 O O . ASN A 1 95 ? -18.275 8.147 7.772 1.00 54.31 95 ASN A O 1
ATOM 760 N N . LYS A 1 96 ? -19.429 7.797 9.668 1.00 47.28 96 LYS A N 1
ATOM 761 C CA . LYS A 1 96 ? -20.766 7.653 9.063 1.00 47.28 96 LYS A CA 1
ATOM 762 C C . LYS A 1 96 ? -21.116 8.655 7.939 1.00 47.28 96 LYS A C 1
ATOM 764 O O . LYS A 1 96 ? -21.693 8.198 6.961 1.00 47.28 96 LYS A O 1
ATOM 769 N N . PRO A 1 97 ? -20.793 9.965 8.017 1.00 50.91 97 PRO A N 1
ATOM 770 C CA . PRO A 1 97 ? -21.184 10.901 6.958 1.00 50.91 97 PRO A CA 1
ATOM 771 C C . PRO A 1 97 ? -20.448 10.726 5.617 1.00 50.91 97 PRO A C 1
ATOM 773 O O . PRO A 1 97 ? -20.966 11.206 4.617 1.00 50.91 97 PRO A O 1
ATOM 776 N N . ASP A 1 98 ? -19.297 10.044 5.562 1.00 50.06 98 ASP A N 1
ATOM 777 C CA . ASP A 1 98 ? -18.547 9.851 4.304 1.00 50.06 98 ASP A CA 1
ATOM 778 C C . ASP A 1 98 ? -19.040 8.635 3.492 1.00 50.06 98 ASP A C 1
ATOM 780 O O . ASP A 1 98 ? -18.737 8.510 2.308 1.00 50.06 98 ASP A O 1
ATOM 784 N N . VAL A 1 99 ? -19.813 7.736 4.114 1.00 49.34 99 VAL A N 1
ATOM 785 C CA . VAL A 1 99 ? -20.305 6.491 3.490 1.00 49.34 99 VAL A CA 1
ATOM 786 C C . VAL A 1 99 ? -21.720 6.649 2.908 1.00 49.34 99 VAL A C 1
ATOM 788 O O . VAL A 1 99 ? -22.125 5.854 2.064 1.00 49.34 99 VAL A O 1
ATOM 791 N N . GLU A 1 100 ? -22.473 7.669 3.330 1.00 47.09 100 GLU A N 1
ATOM 792 C CA . GLU A 1 100 ? -23.908 7.830 3.023 1.00 47.09 100 GLU A CA 1
ATOM 793 C C . GLU A 1 100 ? -24.247 9.044 2.125 1.00 47.09 100 GLU A C 1
ATOM 795 O O . GLU A 1 100 ? -25.420 9.411 2.040 1.00 47.09 100 GLU A O 1
ATOM 800 N N . ALA A 1 101 ? -23.265 9.672 1.464 1.00 40.62 101 ALA A N 1
ATOM 801 C CA . ALA A 1 101 ? -23.484 10.847 0.601 1.00 40.62 101 ALA A CA 1
ATOM 802 C C . ALA A 1 101 ? -23.766 10.503 -0.873 1.00 40.62 101 ALA A C 1
ATOM 804 O O . ALA A 1 101 ? -23.028 9.671 -1.450 1.00 40.62 101 ALA A O 1
#

Radius of gyration: 13.34 Å; Cα contacts (8 Å, |Δi|>4): 110; chains: 1; bounding box: 38×26×33 Å

Organism: NCBI:txid1411642